Protein AF-A0A2N2NTF0-F1 (afdb_monomer)

Mean predicted aligned error: 6.82 Å

Solvent-accessible surface area (backbone atoms only — not comparable to full-atom values): 5894 Å² total; per-residue (Å²): 132,82,91,76,78,75,70,80,70,74,48,79,47,87,48,98,91,51,82,39,40,28,42,43,68,36,67,39,50,59,32,89,95,37,89,46,22,56,46,45,54,80,67,70,45,44,76,68,57,76,49,63,53,65,57,33,29,38,80,44,72,49,93,85,76,41,56,47,54,41,81,30,85,85,78,27,34,65,44,71,28,39,35,32,44,35,53,58,81,47,52,62,61,40,74,73,58,133

Foldseek 3Di:
DPPDDFDWDWDWDDDVPDQIKIKGWAQWQCDPPHDLVVLCVVQVKDWDAKDWDPQQKDWDQDVVHIITIDGHNPNGGIGIITIIMDGPVSPVSSVPDD

Sequence (98 aa):
MKNQKIAVRIHLKKSGGKLDEITLAVNGTLMRGLSLNKNLLDQNEEFVPESKTSSEYRMWSIQDEYPAMLRDEKEGKKIDVELWKLSSDSLLPILLSD

Structure (mmCIF, N/CA/C/O backbone):
data_AF-A0A2N2NTF0-F1
#
_entry.id   AF-A0A2N2NTF0-F1
#
loop_
_atom_site.group_PDB
_atom_site.id
_atom_site.type_symbol
_atom_site.label_atom_id
_atom_site.label_alt_id
_atom_site.label_comp_id
_atom_site.label_asym_id
_atom_site.label_entity_id
_atom_site.label_seq_id
_atom_site.pdbx_PDB_ins_code
_atom_site.Cartn_x
_atom_site.Cartn_y
_atom_site.Cartn_z
_atom_site.occupancy
_atom_site.B_iso_or_equiv
_atom_site.auth_seq_id
_atom_site.auth_comp_id
_atom_site.auth_asym_id
_atom_site.auth_atom_id
_atom_site.pdbx_PDB_model_num
ATOM 1 N N . MET A 1 1 ? 22.532 -12.870 0.040 1.00 39.34 1 MET A N 1
ATOM 2 C CA . MET A 1 1 ? 21.520 -11.944 -0.518 1.00 39.34 1 MET A CA 1
ATOM 3 C C . MET A 1 1 ? 21.681 -10.607 0.187 1.00 39.34 1 MET A C 1
ATOM 5 O O . MET A 1 1 ? 21.718 -10.598 1.407 1.00 39.34 1 MET A O 1
ATOM 9 N N . LYS A 1 2 ? 21.908 -9.505 -0.540 1.00 33.88 2 LYS A N 1
ATOM 10 C CA . LYS A 1 2 ? 22.024 -8.173 0.080 1.00 33.88 2 LYS A CA 1
ATOM 11 C C . LYS A 1 2 ? 20.655 -7.779 0.640 1.00 33.88 2 LYS A C 1
ATOM 13 O O . LYS A 1 2 ? 19.681 -7.874 -0.100 1.00 33.88 2 LYS A O 1
ATOM 18 N N . ASN A 1 3 ? 20.605 -7.341 1.899 1.00 34.25 3 ASN A N 1
ATOM 19 C CA . ASN A 1 3 ? 19.410 -6.773 2.527 1.00 34.25 3 ASN A CA 1
ATOM 20 C C . ASN A 1 3 ? 18.865 -5.641 1.645 1.00 34.25 3 ASN A C 1
ATOM 22 O O . ASN A 1 3 ? 19.460 -4.565 1.575 1.00 34.25 3 ASN A O 1
ATOM 26 N N . GLN A 1 4 ? 17.771 -5.901 0.932 1.00 38.53 4 GLN A N 1
ATOM 27 C CA . GLN A 1 4 ? 17.099 -4.918 0.089 1.00 38.53 4 GLN A CA 1
ATOM 28 C C . GLN A 1 4 ? 15.923 -4.346 0.878 1.00 38.53 4 GLN A C 1
ATOM 30 O O . GLN A 1 4 ? 15.047 -5.078 1.326 1.00 38.53 4 GLN A O 1
ATOM 35 N N . LYS A 1 5 ? 15.965 -3.033 1.119 1.00 29.59 5 LYS A N 1
ATOM 36 C CA . LYS A 1 5 ? 14.964 -2.303 1.903 1.00 29.59 5 LYS A CA 1
ATOM 37 C C . LYS A 1 5 ? 13.704 -2.104 1.062 1.00 29.59 5 LYS A C 1
ATOM 39 O O . LYS A 1 5 ? 13.785 -1.473 0.013 1.00 29.59 5 LYS A O 1
ATOM 44 N N . ILE A 1 6 ? 12.559 -2.586 1.541 1.00 42.06 6 ILE A N 1
ATOM 45 C CA . ILE A 1 6 ? 11.241 -2.226 1.002 1.00 42.06 6 ILE A CA 1
ATOM 46 C C . ILE A 1 6 ? 11.000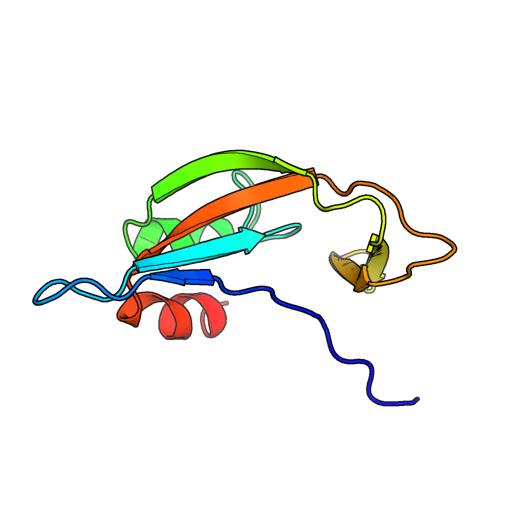 -0.744 1.323 1.00 42.06 6 ILE A C 1
ATOM 48 O O . ILE A 1 6 ? 11.139 -0.325 2.473 1.00 42.06 6 ILE A O 1
ATOM 52 N N . ALA A 1 7 ? 10.693 0.069 0.313 1.00 38.03 7 ALA A N 1
ATOM 53 C CA . ALA A 1 7 ? 10.451 1.496 0.497 1.00 38.03 7 ALA A CA 1
ATOM 54 C C . ALA A 1 7 ? 8.962 1.751 0.773 1.00 38.03 7 ALA A C 1
ATOM 56 O O . ALA A 1 7 ? 8.179 1.939 -0.154 1.00 38.03 7 ALA A O 1
ATOM 57 N N . VAL A 1 8 ? 8.575 1.788 2.050 1.00 51.66 8 VAL A N 1
ATOM 58 C CA . VAL A 1 8 ? 7.277 2.336 2.473 1.00 51.66 8 VAL A CA 1
ATOM 59 C C . VAL A 1 8 ? 7.427 3.854 2.573 1.00 51.66 8 VAL A C 1
ATOM 61 O O . VAL A 1 8 ? 8.259 4.346 3.337 1.00 51.66 8 VAL A O 1
ATOM 64 N N . ARG A 1 9 ? 6.666 4.621 1.782 1.00 57.47 9 ARG A N 1
ATOM 65 C CA . ARG A 1 9 ? 6.688 6.091 1.851 1.00 57.47 9 ARG A CA 1
ATOM 66 C C . ARG A 1 9 ? 5.529 6.577 2.715 1.00 57.47 9 ARG A C 1
ATOM 68 O O . ARG A 1 9 ? 4.388 6.596 2.271 1.00 57.47 9 ARG A O 1
ATOM 75 N N . ILE A 1 10 ? 5.856 6.984 3.935 1.00 62.09 10 ILE A N 1
ATOM 76 C CA . ILE A 1 10 ? 4.930 7.547 4.919 1.00 62.09 10 ILE A CA 1
ATOM 77 C C . ILE A 1 10 ? 5.006 9.072 4.812 1.00 62.09 10 ILE A C 1
ATOM 79 O O . ILE A 1 10 ? 6.089 9.643 4.951 1.00 62.09 10 ILE A O 1
ATOM 83 N N . HIS A 1 11 ? 3.881 9.740 4.553 1.00 63.75 11 HIS A N 1
ATOM 84 C CA . HIS A 1 11 ? 3.801 11.199 4.669 1.00 63.75 11 HIS A CA 1
ATOM 85 C C . HIS A 1 11 ? 3.112 11.551 5.984 1.00 63.75 11 HIS A C 1
ATOM 87 O O . HIS A 1 11 ? 1.939 11.234 6.165 1.00 63.75 11 HIS A O 1
ATOM 93 N N . LEU A 1 12 ? 3.852 12.204 6.883 1.00 60.38 12 LEU A N 1
ATOM 94 C CA . LEU A 1 12 ? 3.344 12.701 8.160 1.00 60.38 12 LEU A CA 1
ATOM 95 C C . LEU A 1 12 ? 2.927 14.164 8.003 1.00 60.38 12 LEU A C 1
ATOM 97 O O . LEU A 1 12 ? 3.726 14.988 7.544 1.00 60.38 12 LEU A O 1
ATOM 101 N N . LYS A 1 13 ? 1.706 14.506 8.412 1.00 60.00 13 LYS A N 1
ATOM 102 C CA . LYS A 1 13 ? 1.280 15.899 8.582 1.00 60.00 13 LYS A CA 1
ATOM 103 C C . LYS A 1 13 ? 1.038 16.169 10.061 1.00 60.00 13 LYS A C 1
ATOM 105 O O . LYS A 1 13 ? 0.101 15.640 10.645 1.00 60.00 13 LYS A O 1
ATOM 110 N N . LYS A 1 14 ? 1.864 17.038 10.646 1.00 53.81 14 LYS A N 1
ATOM 111 C CA . LYS A 1 14 ? 1.673 17.503 12.021 1.00 53.81 14 LYS A CA 1
ATOM 112 C C . LYS A 1 14 ? 0.539 18.522 12.067 1.00 53.81 14 LYS A C 1
ATOM 114 O O . LYS A 1 14 ? 0.579 19.501 11.318 1.00 53.81 14 LYS A O 1
ATOM 119 N N . SER A 1 15 ? -0.430 18.340 12.960 1.00 52.19 15 SER A N 1
ATOM 120 C CA . SER A 1 15 ? -1.457 19.354 13.224 1.00 52.19 15 SER A CA 1
ATOM 121 C C . SER A 1 15 ? -1.441 19.751 14.700 1.00 52.19 15 SER A C 1
ATOM 123 O O . SER A 1 15 ? -1.350 18.907 15.587 1.00 52.19 15 SER A O 1
ATOM 125 N N . GLY A 1 16 ? -1.451 21.055 14.982 1.00 46.44 16 GLY A N 1
ATOM 126 C CA . GLY A 1 16 ? -1.378 21.572 16.348 1.00 46.44 16 GLY A CA 1
ATOM 127 C C . GLY A 1 16 ? -2.602 21.160 17.168 1.00 46.44 16 GLY A C 1
ATOM 128 O O . GLY A 1 16 ? -3.647 21.789 17.051 1.00 46.44 16 GLY A O 1
ATOM 129 N N . GLY A 1 17 ? -2.460 20.116 17.990 1.00 50.75 17 GLY A N 1
ATOM 130 C CA . GLY A 1 17 ? -3.460 19.675 18.972 1.00 50.75 17 GLY A CA 1
ATOM 131 C C . GLY A 1 17 ? -4.385 18.525 18.547 1.00 50.75 17 GLY A C 1
ATOM 132 O O . GLY A 1 17 ? -5.240 18.144 19.341 1.00 50.75 17 GLY A O 1
ATOM 133 N N . LYS A 1 18 ? -4.229 17.952 17.346 1.00 54.06 18 LYS A N 1
ATOM 134 C CA . LYS A 1 18 ? -4.969 16.760 16.879 1.00 54.06 18 LYS A CA 1
ATOM 135 C C . LYS A 1 18 ? -3.978 15.617 16.635 1.00 54.06 18 LYS A C 1
ATOM 137 O O . LYS A 1 18 ? -2.832 15.903 16.297 1.00 54.06 18 LYS A O 1
ATOM 142 N N . LEU A 1 19 ? -4.428 14.366 16.795 1.00 61.28 1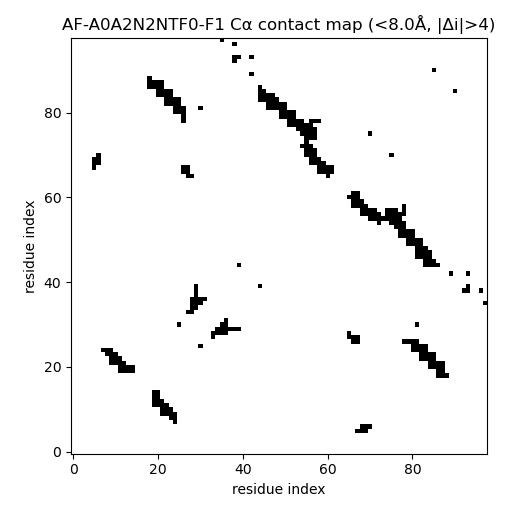9 LEU A N 1
ATOM 143 C CA . LEU A 1 19 ? -3.661 13.159 16.443 1.00 61.28 19 LEU A CA 1
ATOM 144 C C . LEU A 1 19 ? -2.983 13.349 15.079 1.00 61.28 19 LEU A C 1
ATOM 146 O O . LEU A 1 19 ? -3.625 13.833 14.142 1.00 61.28 19 LEU A O 1
ATOM 150 N N . ASP A 1 20 ? -1.692 13.027 14.996 1.00 80.06 20 ASP A N 1
ATOM 151 C CA . ASP A 1 20 ? -0.928 13.191 13.763 1.00 80.06 20 ASP A CA 1
ATOM 152 C C . ASP A 1 20 ? -1.534 12.282 12.681 1.00 80.06 20 ASP A C 1
ATOM 154 O O . ASP A 1 20 ? -1.813 11.109 12.922 1.00 80.06 20 ASP A O 1
ATOM 158 N N . GLU A 1 21 ? -1.782 12.836 11.493 1.00 85.25 21 GLU A N 1
ATOM 159 C CA . GLU A 1 21 ? -2.374 12.093 10.377 1.00 85.25 21 GLU A CA 1
ATOM 160 C C . GLU A 1 21 ? -1.262 11.569 9.463 1.00 85.25 21 GLU A C 1
ATOM 162 O O . GLU A 1 21 ? -0.321 12.292 9.096 1.00 85.25 21 GLU A O 1
ATOM 167 N N . ILE A 1 22 ? -1.390 10.304 9.074 1.00 90.88 22 ILE A N 1
ATOM 168 C CA . ILE A 1 22 ? -0.483 9.605 8.175 1.00 90.88 22 ILE A CA 1
ATOM 169 C C . ILE A 1 22 ? -1.210 9.298 6.872 1.00 90.88 22 ILE A C 1
ATOM 171 O O . ILE A 1 22 ? -2.284 8.714 6.883 1.00 90.88 22 ILE A O 1
ATOM 175 N N . THR A 1 23 ? -0.605 9.612 5.726 1.00 91.25 23 THR A N 1
ATOM 176 C CA . THR A 1 23 ? -1.042 9.021 4.450 1.00 91.25 23 THR A CA 1
ATOM 177 C C . THR A 1 23 ? -0.160 7.826 4.107 1.00 91.25 23 THR A C 1
ATOM 179 O O . THR A 1 23 ? 1.043 7.991 3.867 1.00 91.25 23 THR A O 1
ATOM 182 N N . LEU A 1 24 ? -0.766 6.640 4.061 1.00 92.38 24 LEU A N 1
ATOM 183 C CA . LEU A 1 24 ? -0.137 5.382 3.672 1.00 92.38 24 LEU A CA 1
ATOM 184 C C . LEU A 1 24 ? -0.580 4.989 2.257 1.00 92.38 24 LEU A C 1
ATOM 186 O O . LEU A 1 24 ? -1.771 4.919 1.970 1.00 92.38 24 LEU A O 1
ATOM 190 N N . ALA A 1 25 ? 0.383 4.719 1.377 1.00 93.75 25 ALA A N 1
ATOM 191 C CA . ALA A 1 25 ? 0.125 4.125 0.068 1.00 93.75 25 ALA A CA 1
ATOM 192 C C . ALA A 1 25 ? 0.368 2.613 0.133 1.00 93.75 25 ALA A C 1
ATOM 194 O O . ALA A 1 25 ? 1.460 2.193 0.525 1.00 93.75 25 ALA A O 1
ATOM 195 N N . VAL A 1 26 ? -0.616 1.810 -0.273 1.00 93.06 26 VAL A N 1
ATOM 196 C CA . VAL A 1 26 ? -0.539 0.341 -0.276 1.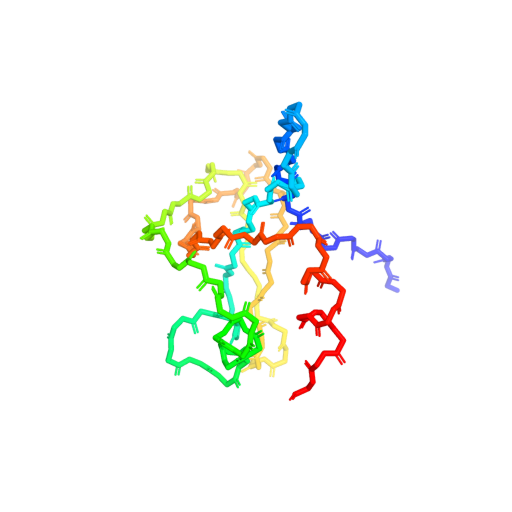00 93.06 26 VAL A CA 1
ATOM 197 C C . VAL A 1 26 ? -0.703 -0.209 -1.692 1.00 93.06 26 VAL A C 1
ATOM 199 O O . VAL A 1 26 ? -1.480 0.314 -2.485 1.00 93.06 26 VAL A O 1
ATOM 202 N N . ASN A 1 27 ? 0.055 -1.253 -2.019 1.00 91.44 27 ASN A N 1
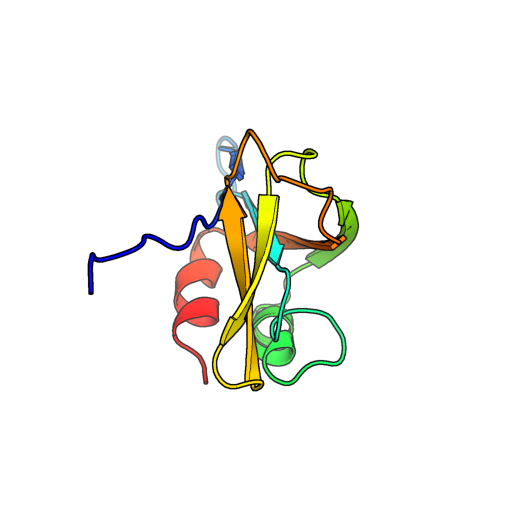ATOM 203 C CA . ASN A 1 27 ? 0.139 -1.854 -3.356 1.00 91.44 27 ASN A CA 1
ATOM 204 C C . ASN A 1 27 ? -0.129 -3.372 -3.348 1.00 91.44 27 ASN A C 1
ATOM 206 O O . ASN A 1 27 ? 0.245 -4.050 -4.302 1.00 91.44 27 ASN A O 1
ATOM 210 N N . GLY A 1 28 ? -0.688 -3.908 -2.258 1.00 89.12 28 GLY A N 1
ATOM 211 C CA . GLY A 1 28 ? -0.820 -5.344 -2.005 1.00 89.12 28 GLY A CA 1
ATOM 212 C C . GLY A 1 28 ? -1.962 -5.672 -1.056 1.00 89.12 28 GLY A C 1
ATOM 213 O O . GLY A 1 28 ? -2.967 -4.981 -1.063 1.00 89.12 28 GLY A O 1
ATOM 214 N N . THR A 1 29 ? -1.811 -6.699 -0.221 1.00 89.69 29 THR A N 1
ATOM 215 C CA . THR A 1 29 ? -2.885 -7.323 0.585 1.00 89.69 29 THR A CA 1
ATOM 216 C C . THR A 1 29 ? -3.683 -6.402 1.516 1.00 89.69 29 THR A C 1
ATOM 218 O O . THR A 1 29 ? -4.755 -6.794 1.968 1.00 89.69 29 THR A O 1
ATOM 221 N N . LEU A 1 30 ? -3.205 -5.183 1.775 1.00 92.50 30 LEU A N 1
ATOM 222 C CA . LEU A 1 30 ? -3.945 -4.128 2.474 1.00 92.50 30 LEU A CA 1
ATOM 223 C C . LEU A 1 30 ? -4.982 -3.399 1.589 1.00 92.50 30 LEU A C 1
ATOM 225 O O . LEU A 1 30 ? -5.812 -2.667 2.122 1.00 92.50 30 LEU A O 1
ATOM 229 N N . MET A 1 31 ? -4.957 -3.569 0.264 1.00 92.69 31 MET A N 1
ATOM 230 C CA . MET A 1 31 ? -5.926 -2.965 -0.661 1.00 92.69 31 MET A CA 1
ATOM 231 C C . MET A 1 31 ? -7.327 -3.561 -0.484 1.00 92.69 31 MET A C 1
ATOM 233 O O . MET A 1 31 ? -7.471 -4.731 -0.119 1.00 92.69 31 MET A O 1
ATOM 237 N N . ARG A 1 32 ? -8.365 -2.772 -0.781 1.00 94.50 32 ARG A N 1
ATOM 238 C CA . ARG A 1 32 ? -9.774 -3.189 -0.668 1.00 94.50 32 ARG A CA 1
ATOM 239 C C . ARG A 1 32 ? -10.025 -4.535 -1.354 1.00 94.50 32 ARG A C 1
ATOM 241 O O . ARG A 1 32 ? -9.602 -4.768 -2.483 1.00 94.50 32 ARG A O 1
ATOM 248 N N . GLY A 1 33 ? -10.757 -5.410 -0.666 1.00 91.81 33 GLY A N 1
ATOM 249 C CA . GLY A 1 33 ? -11.117 -6.742 -1.166 1.00 91.81 33 GLY A CA 1
ATOM 250 C C . GLY A 1 33 ? -10.038 -7.820 -0.999 1.00 91.81 33 GLY A C 1
ATOM 251 O O . GLY A 1 33 ? -10.295 -8.967 -1.357 1.00 91.81 33 GLY A O 1
ATOM 252 N N . LEU A 1 34 ? -8.866 -7.489 -0.443 1.00 89.56 34 LEU A N 1
ATOM 253 C CA . LEU A 1 34 ? -7.802 -8.450 -0.133 1.00 89.56 34 LEU A CA 1
ATOM 254 C C . LEU A 1 34 ? -7.744 -8.793 1.366 1.00 89.56 34 LEU A C 1
ATOM 256 O O . LEU A 1 34 ? -8.367 -8.145 2.207 1.00 89.56 34 LEU A O 1
ATOM 260 N N . SER A 1 35 ? -6.992 -9.845 1.695 1.00 89.50 35 SER A N 1
ATOM 261 C CA . SER A 1 35 ? -7.029 -10.533 2.994 1.00 89.50 35 SER A CA 1
ATOM 262 C C . SER A 1 35 ? -6.651 -9.683 4.212 1.00 89.50 35 SER A C 1
ATOM 264 O O . SER A 1 35 ? -7.163 -9.946 5.302 1.00 89.50 35 SER A O 1
ATOM 266 N N . LEU A 1 36 ? -5.784 -8.676 4.054 1.00 91.25 36 LEU A N 1
ATOM 267 C CA . LEU A 1 36 ? -5.324 -7.824 5.159 1.00 91.25 36 LEU A CA 1
ATOM 268 C C . LEU A 1 36 ? -6.041 -6.473 5.218 1.00 91.25 36 LEU A C 1
ATOM 270 O O . LEU A 1 36 ? -5.806 -5.708 6.147 1.00 91.25 36 LEU A O 1
ATOM 274 N N . ASN A 1 37 ? -6.950 -6.166 4.286 1.00 94.25 37 ASN A N 1
ATOM 275 C CA . ASN A 1 37 ? -7.680 -4.894 4.311 1.00 94.25 37 ASN A CA 1
ATOM 276 C C . ASN A 1 37 ? -8.482 -4.695 5.607 1.00 94.25 37 ASN A C 1
ATOM 278 O O . ASN A 1 37 ? -8.612 -3.568 6.081 1.00 94.25 37 ASN A O 1
ATOM 282 N N . LYS A 1 38 ? -8.935 -5.795 6.224 1.00 94.69 38 LYS A N 1
ATOM 283 C CA . LYS A 1 38 ? -9.578 -5.807 7.544 1.00 94.69 38 LYS A CA 1
ATOM 284 C C . LYS A 1 38 ? -8.770 -5.043 8.604 1.00 94.69 38 LYS A C 1
ATOM 286 O O . LYS A 1 38 ? -9.357 -4.308 9.382 1.00 94.69 38 LYS A O 1
ATOM 291 N N . ASN A 1 39 ? -7.435 -5.096 8.548 1.00 94.75 39 ASN A N 1
ATOM 292 C CA . ASN A 1 39 ? -6.557 -4.440 9.519 1.00 94.75 39 ASN A CA 1
ATOM 293 C C . ASN A 1 39 ? -6.727 -2.910 9.506 1.00 94.75 39 ASN A C 1
ATOM 295 O O . ASN A 1 39 ? -6.584 -2.267 10.540 1.00 94.75 39 ASN A O 1
ATOM 299 N N . LEU A 1 40 ? -7.045 -2.325 8.344 1.00 94.75 40 LEU A N 1
ATOM 300 C CA . LEU A 1 40 ? -7.342 -0.895 8.198 1.00 94.75 40 LEU A CA 1
ATOM 301 C C . LEU A 1 40 ? -8.768 -0.573 8.657 1.00 94.75 40 LEU A C 1
ATOM 303 O O . LEU A 1 40 ? -8.998 0.428 9.334 1.00 94.75 40 LEU A O 1
ATOM 307 N N . LEU A 1 41 ? -9.721 -1.440 8.311 1.00 95.25 41 LEU A N 1
ATOM 308 C CA . LEU A 1 41 ? -11.132 -1.269 8.659 1.00 95.25 41 LEU A CA 1
ATOM 309 C C . LEU A 1 41 ? -11.370 -1.376 10.170 1.00 95.25 41 LEU A C 1
ATOM 311 O O . LEU A 1 41 ? -12.115 -0.570 10.722 1.00 95.25 41 LEU A O 1
ATOM 315 N N . ASP A 1 42 ? -10.695 -2.302 10.849 1.00 95.69 42 ASP A N 1
ATOM 316 C CA . ASP A 1 42 ? -10.801 -2.511 12.299 1.00 95.69 42 ASP A CA 1
ATOM 317 C C . ASP A 1 42 ? -10.293 -1.299 13.100 1.00 95.69 42 ASP A C 1
ATOM 319 O O . ASP A 1 42 ? -10.728 -1.062 14.227 1.00 95.69 42 ASP A O 1
ATOM 323 N N . GLN A 1 43 ? -9.405 -0.496 12.506 1.00 94.44 43 GLN A N 1
ATOM 324 C CA . GLN A 1 43 ? -8.930 0.774 13.065 1.00 94.44 43 GLN A CA 1
ATOM 325 C C . GLN A 1 43 ? -9.785 1.983 12.637 1.00 94.44 43 GLN A C 1
ATOM 327 O O . GLN A 1 43 ? -9.490 3.107 13.031 1.00 94.44 43 GLN A O 1
ATOM 332 N N . ASN A 1 44 ? -10.880 1.763 11.898 1.00 93.31 44 ASN A N 1
ATOM 333 C CA . ASN A 1 44 ? -11.775 2.791 11.347 1.00 93.31 44 ASN A CA 1
ATOM 334 C C . ASN A 1 44 ? -11.075 3.794 10.417 1.00 93.31 44 ASN A C 1
ATOM 336 O O . ASN A 1 44 ? -11.428 4.975 10.394 1.00 93.31 44 ASN A O 1
ATOM 340 N N . GLU A 1 45 ? -10.090 3.328 9.651 1.00 93.38 45 GLU A N 1
ATOM 341 C CA . GL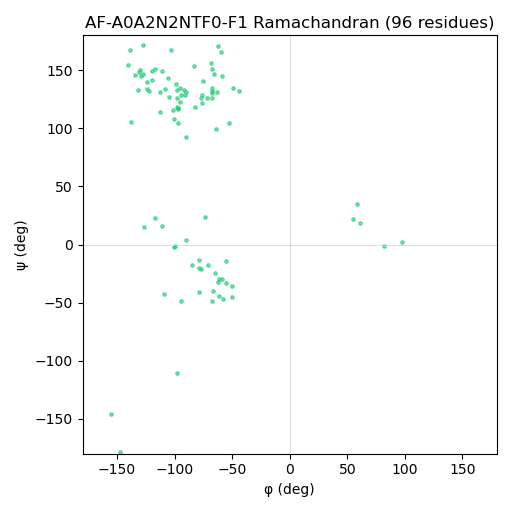U A 1 45 ? -9.293 4.205 8.798 1.00 93.38 45 GLU A CA 1
ATOM 342 C C . GLU A 1 45 ? -9.949 4.506 7.449 1.00 93.38 45 GLU A C 1
ATOM 344 O O . GLU A 1 45 ? -10.770 3.746 6.930 1.00 93.38 45 GLU A O 1
ATOM 349 N N . GLU A 1 46 ? -9.595 5.656 6.874 1.00 93.25 46 GLU A N 1
ATOM 350 C CA . GLU A 1 46 ? -10.291 6.228 5.720 1.00 93.25 46 GLU A CA 1
ATOM 351 C C . GLU A 1 46 ? -9.575 5.879 4.409 1.00 93.25 46 GLU A C 1
ATOM 353 O O . GLU A 1 46 ? -8.449 6.319 4.148 1.00 93.25 46 GLU A O 1
ATOM 358 N N . PHE A 1 47 ? -10.270 5.145 3.537 1.00 93.56 47 PHE A N 1
ATOM 359 C CA . PHE A 1 47 ? -9.893 5.038 2.130 1.00 93.56 47 PHE A CA 1
ATOM 360 C C . PHE A 1 47 ? -10.082 6.389 1.432 1.00 93.56 47 PHE A C 1
ATOM 362 O O . PHE A 1 47 ? -11.141 7.008 1.538 1.00 93.56 47 PHE A O 1
ATOM 369 N N . VAL A 1 48 ? -9.073 6.825 0.679 1.00 87.88 48 VAL A N 1
ATOM 370 C CA . VAL A 1 48 ? -9.093 8.109 -0.033 1.00 87.88 48 VAL A CA 1
ATOM 371 C C . VAL A 1 48 ? -9.492 7.838 -1.499 1.00 87.88 48 VAL A C 1
ATOM 373 O O . VAL A 1 48 ? -10.657 7.539 -1.757 1.00 87.88 48 VAL A O 1
ATOM 376 N N . PRO A 1 49 ? -8.601 7.976 -2.493 1.00 87.06 49 PRO A N 1
ATOM 377 C CA . PRO A 1 49 ? -8.788 7.271 -3.764 1.00 87.06 49 PRO A CA 1
ATOM 378 C C . PRO A 1 49 ? -7.564 6.455 -4.200 1.00 87.06 49 PRO A C 1
ATOM 380 O O . PRO A 1 49 ? -6.464 6.559 -3.650 1.00 87.06 49 PRO A O 1
ATOM 383 N N . GLU A 1 50 ? -7.769 5.670 -5.258 1.00 84.94 50 GLU A N 1
ATOM 384 C CA . GLU A 1 50 ? -6.695 5.061 -6.043 1.00 84.94 50 GLU A CA 1
ATOM 385 C C . GLU A 1 50 ? -5.772 6.139 -6.634 1.00 84.94 50 GLU A C 1
ATOM 387 O O . GLU A 1 50 ? -6.197 7.240 -6.999 1.00 84.94 50 GLU A O 1
ATOM 392 N N . SER A 1 51 ? -4.485 5.822 -6.722 1.00 92.56 51 SER A N 1
ATOM 393 C CA . SER A 1 51 ? -3.453 6.704 -7.260 1.00 92.56 51 SER A CA 1
ATOM 394 C C . SER A 1 51 ? -2.358 5.892 -7.953 1.00 92.56 51 SER A C 1
ATOM 396 O O . SER A 1 51 ? -2.414 4.666 -8.026 1.00 92.56 51 SER A O 1
ATOM 398 N N . LYS A 1 52 ? -1.338 6.580 -8.471 1.00 92.81 52 LYS A N 1
ATOM 399 C CA . LYS A 1 52 ? -0.146 5.957 -9.052 1.00 92.81 52 LYS A CA 1
ATOM 400 C C 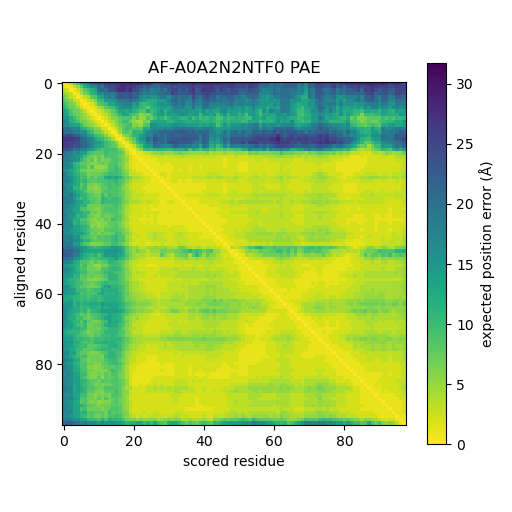. LYS A 1 52 ? 1.128 6.556 -8.464 1.00 92.81 52 LYS A C 1
ATOM 402 O O . LYS A 1 52 ? 1.199 7.761 -8.219 1.00 92.81 52 LYS A O 1
ATOM 407 N N . THR A 1 53 ? 2.164 5.737 -8.293 1.00 93.06 53 THR A N 1
ATOM 408 C CA . THR A 1 53 ? 3.519 6.217 -7.966 1.00 93.06 53 THR A CA 1
ATOM 409 C C . THR A 1 53 ? 4.092 7.109 -9.081 1.00 93.06 53 THR A C 1
ATOM 411 O O . THR A 1 53 ? 3.561 7.165 -10.197 1.00 93.06 53 THR A O 1
ATOM 414 N N . SER A 1 54 ? 5.236 7.763 -8.830 1.00 93.31 54 SER A N 1
ATOM 415 C CA . SER A 1 54 ? 6.068 8.281 -9.929 1.00 93.31 54 SER A CA 1
ATOM 416 C C . SER A 1 54 ? 6.519 7.134 -10.848 1.00 93.31 54 SER A C 1
ATOM 418 O O . SER A 1 54 ? 6.429 5.960 -10.481 1.00 93.31 54 SER A O 1
ATOM 420 N N . SER A 1 55 ? 7.019 7.454 -12.044 1.00 95.88 55 SER A N 1
ATOM 421 C CA . SER A 1 55 ? 7.493 6.473 -13.036 1.00 95.88 55 SER A CA 1
ATOM 422 C C . SER A 1 55 ? 8.837 5.825 -12.682 1.00 95.88 55 SER A C 1
ATOM 424 O O . SER A 1 55 ? 9.557 5.386 -13.564 1.00 95.88 55 SER A O 1
ATOM 426 N N . GLU A 1 56 ? 9.202 5.799 -11.407 1.00 96.44 56 GLU A N 1
ATOM 427 C CA . GLU A 1 56 ? 10.523 5.394 -10.925 1.00 96.44 56 GLU A CA 1
ATOM 428 C C . GLU A 1 56 ? 10.415 4.151 -10.043 1.00 96.44 56 GLU A C 1
ATOM 430 O O . GLU A 1 56 ? 11.254 3.948 -9.178 1.00 96.44 56 GLU A O 1
ATOM 435 N N . TYR A 1 57 ? 9.358 3.348 -10.178 1.00 94.69 57 TYR A N 1
ATOM 436 C CA . TYR A 1 57 ? 9.152 2.163 -9.347 1.00 94.69 57 TYR A CA 1
ATOM 437 C C . TYR A 1 57 ? 8.997 0.907 -10.194 1.00 94.69 57 TYR A C 1
ATOM 439 O O . TYR A 1 57 ? 8.330 0.904 -11.225 1.00 94.69 57 TYR A O 1
ATOM 447 N N . ARG A 1 58 ? 9.588 -0.193 -9.740 1.00 94.62 58 ARG A N 1
ATOM 448 C CA . ARG A 1 58 ? 9.387 -1.524 -10.317 1.00 94.62 58 ARG A CA 1
ATOM 449 C C . ARG A 1 58 ? 8.619 -2.404 -9.352 1.00 94.62 58 ARG A C 1
ATOM 451 O O . ARG A 1 58 ? 8.731 -2.228 -8.144 1.00 94.62 58 ARG A O 1
ATOM 458 N N . MET A 1 59 ? 7.849 -3.332 -9.911 1.00 92.50 59 MET A N 1
ATOM 459 C CA . MET A 1 59 ? 7.065 -4.308 -9.163 1.00 92.50 59 MET A CA 1
ATOM 460 C C . MET A 1 59 ? 7.718 -5.687 -9.248 1.00 92.50 59 MET A C 1
ATOM 462 O O . MET A 1 59 ? 8.235 -6.072 -10.299 1.00 92.50 59 MET A O 1
ATOM 466 N N . TRP A 1 60 ? 7.639 -6.428 -8.153 1.00 91.19 60 TRP A N 1
ATOM 467 C CA . TRP A 1 60 ? 8.022 -7.825 -8.025 1.00 91.19 60 TRP A CA 1
ATOM 468 C C . TRP A 1 60 ? 6.894 -8.613 -7.365 1.00 91.19 60 TRP A C 1
ATOM 470 O O . TRP A 1 60 ? 6.156 -8.080 -6.540 1.00 91.19 60 TRP A O 1
ATOM 480 N N . SER A 1 61 ? 6.812 -9.892 -7.715 1.00 88.31 61 SER A N 1
ATOM 481 C CA . SER A 1 61 ? 6.061 -10.899 -6.970 1.00 88.31 61 SER A CA 1
ATOM 482 C C . SER A 1 61 ? 6.984 -11.527 -5.920 1.00 88.31 61 SER A C 1
ATOM 484 O O . SER A 1 61 ? 8.114 -11.907 -6.243 1.00 88.31 61 SER A O 1
ATOM 486 N N . ILE A 1 62 ? 6.535 -11.618 -4.669 1.00 86.00 62 ILE A N 1
ATOM 487 C CA . ILE A 1 62 ? 7.184 -12.388 -3.605 1.00 86.00 62 ILE A CA 1
ATOM 488 C C . ILE A 1 62 ? 6.422 -13.700 -3.471 1.00 86.00 62 ILE A C 1
ATOM 490 O O . ILE A 1 62 ? 5.300 -13.707 -2.971 1.00 86.00 62 ILE A O 1
ATOM 494 N N . GLN A 1 63 ? 7.051 -14.790 -3.918 1.00 89.25 63 GLN A N 1
ATOM 495 C CA . GLN A 1 63 ? 6.507 -16.155 -3.843 1.00 89.25 63 GLN A CA 1
ATOM 496 C C . GLN A 1 63 ? 5.112 -16.319 -4.477 1.00 89.25 63 GLN A C 1
ATOM 498 O O . GLN A 1 63 ? 4.403 -17.254 -4.139 1.00 89.25 63 GLN A O 1
ATOM 503 N N . ASP A 1 64 ? 4.715 -15.426 -5.389 1.00 84.31 64 ASP A N 1
ATOM 504 C CA . ASP A 1 64 ? 3.363 -15.380 -5.972 1.00 84.31 64 ASP A CA 1
ATOM 505 C C . ASP A 1 64 ? 2.238 -15.134 -4.956 1.00 84.31 64 ASP A C 1
ATOM 507 O O . ASP A 1 64 ? 1.061 -15.307 -5.265 1.00 84.31 64 ASP A O 1
ATOM 511 N N . GLU A 1 65 ? 2.601 -14.625 -3.77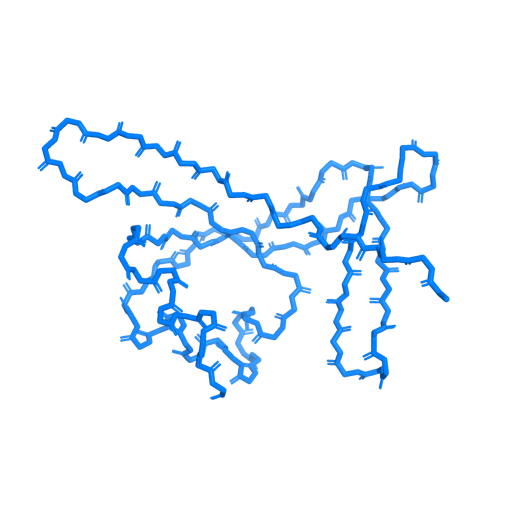6 1.00 79.56 65 GLU A N 1
ATOM 512 C CA . GLU A 1 65 ? 1.683 -14.301 -2.683 1.00 79.56 65 GLU A CA 1
ATOM 513 C C . GLU A 1 65 ? 1.531 -12.789 -2.474 1.00 79.56 65 GLU A C 1
ATOM 515 O O . GLU A 1 65 ? 0.416 -12.297 -2.296 1.00 79.56 65 GLU A O 1
ATOM 520 N N . TYR A 1 66 ? 2.634 -12.027 -2.524 1.00 82.25 66 TYR A N 1
ATOM 521 C CA . TYR A 1 66 ? 2.616 -10.594 -2.202 1.00 82.25 66 TYR A CA 1
ATOM 522 C C . TYR A 1 66 ? 3.329 -9.745 -3.258 1.00 82.25 66 TYR A C 1
ATOM 524 O O . TYR A 1 66 ? 4.465 -10.048 -3.632 1.00 82.25 66 TYR A O 1
ATOM 532 N N . PRO A 1 67 ? 2.729 -8.632 -3.709 1.00 88.31 67 PRO A N 1
ATOM 533 C CA . PRO A 1 67 ? 3.436 -7.656 -4.521 1.00 88.31 67 PRO A CA 1
ATOM 534 C C . PRO A 1 67 ? 4.384 -6.816 -3.657 1.00 88.31 67 PRO A C 1
ATOM 536 O O . PRO A 1 67 ? 4.047 -6.378 -2.558 1.00 88.31 67 PRO A O 1
ATOM 539 N N . ALA A 1 68 ? 5.565 -6.525 -4.187 1.00 89.19 68 ALA A N 1
ATOM 540 C CA . ALA A 1 68 ? 6.521 -5.606 -3.585 1.00 89.19 68 ALA A CA 1
ATOM 541 C C . ALA A 1 68 ? 7.074 -4.651 -4.634 1.00 89.19 68 ALA A C 1
ATOM 543 O O . ALA A 1 68 ? 7.279 -5.030 -5.786 1.00 89.19 68 ALA A O 1
ATOM 544 N N . MET A 1 69 ? 7.358 -3.413 -4.233 1.00 92.25 69 MET A N 1
ATOM 545 C CA . MET A 1 69 ? 7.950 -2.429 -5.130 1.00 92.25 69 MET A CA 1
ATOM 546 C C . MET A 1 69 ? 9.210 -1.793 -4.561 1.00 92.25 69 MET A C 1
ATOM 548 O O . MET A 1 69 ? 9.333 -1.563 -3.357 1.00 92.25 69 MET A O 1
ATOM 552 N N . LEU A 1 70 ? 10.139 -1.478 -5.460 1.00 92.75 70 LEU A N 1
ATOM 553 C CA . LEU A 1 70 ? 11.375 -0.754 -5.172 1.00 92.75 70 LEU A CA 1
ATOM 554 C C . LEU A 1 70 ? 11.545 0.376 -6.179 1.00 92.75 70 LEU A C 1
ATOM 556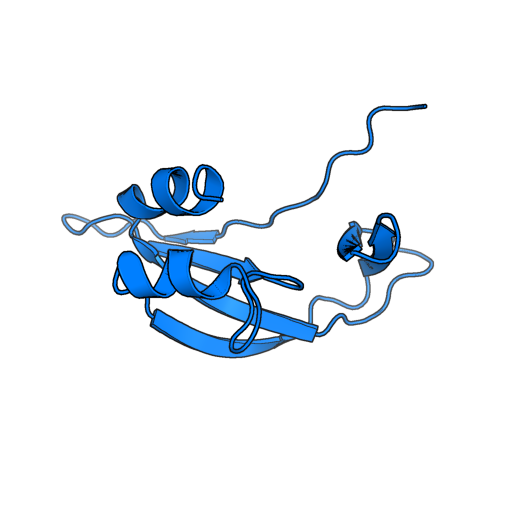 O O . LEU A 1 70 ? 11.132 0.259 -7.335 1.00 92.75 70 LEU A O 1
ATOM 560 N N . ARG A 1 71 ? 12.178 1.463 -5.734 1.00 93.12 71 ARG A N 1
ATOM 561 C CA . ARG A 1 71 ? 12.508 2.586 -6.608 1.00 93.12 71 ARG A CA 1
ATOM 562 C C . ARG A 1 71 ? 13.651 2.189 -7.554 1.00 93.12 71 ARG A C 1
ATOM 564 O O . ARG A 1 71 ? 14.704 1.757 -7.092 1.00 93.12 71 ARG A O 1
ATOM 571 N N . ASP A 1 72 ? 13.437 2.349 -8.852 1.00 93.88 72 ASP A N 1
ATOM 572 C CA . ASP A 1 72 ? 14.382 2.147 -9.951 1.00 93.88 72 ASP A CA 1
ATOM 573 C C . ASP A 1 72 ? 14.192 3.303 -10.946 1.00 93.88 72 ASP A C 1
ATOM 575 O O . ASP A 1 72 ? 13.191 3.374 -11.654 1.00 93.88 72 ASP A O 1
ATOM 579 N N . GLU A 1 73 ? 15.133 4.250 -10.965 1.00 94.25 73 GLU A N 1
ATOM 580 C CA . GLU A 1 73 ? 15.052 5.443 -11.825 1.00 94.25 73 GLU A CA 1
ATOM 581 C C . GLU A 1 73 ? 15.247 5.129 -13.313 1.00 94.25 73 GLU A C 1
ATOM 583 O O . GLU A 1 73 ? 14.915 5.959 -14.156 1.00 94.25 73 GLU A O 1
ATOM 588 N N . LYS A 1 74 ? 15.803 3.958 -13.649 1.00 95.62 74 LYS A N 1
ATOM 589 C CA . LYS A 1 74 ? 16.118 3.587 -15.034 1.00 95.62 74 LYS A CA 1
ATOM 590 C C . LYS A 1 74 ? 14.994 2.782 -15.661 1.00 95.62 74 LYS A C 1
ATOM 592 O O . LYS A 1 74 ? 14.540 3.099 -16.752 1.00 95.62 74 LYS A O 1
ATOM 597 N N . GLU A 1 75 ? 14.537 1.762 -14.945 1.00 96.31 75 GLU A N 1
ATOM 598 C CA . GLU A 1 75 ? 13.572 0.775 -15.447 1.00 96.31 75 GLU A CA 1
ATOM 599 C C . GLU A 1 75 ? 12.199 0.901 -14.758 1.00 96.31 75 GLU A C 1
ATOM 601 O O . GLU A 1 75 ? 11.373 -0.018 -14.780 1.00 96.31 75 GLU A O 1
ATOM 606 N N . GLY A 1 76 ? 11.965 2.033 -14.092 1.00 95.50 76 GLY A N 1
ATOM 607 C CA . GLY A 1 76 ? 10.747 2.328 -13.355 1.00 95.50 76 GLY A CA 1
ATOM 608 C C . GLY A 1 76 ? 9.510 2.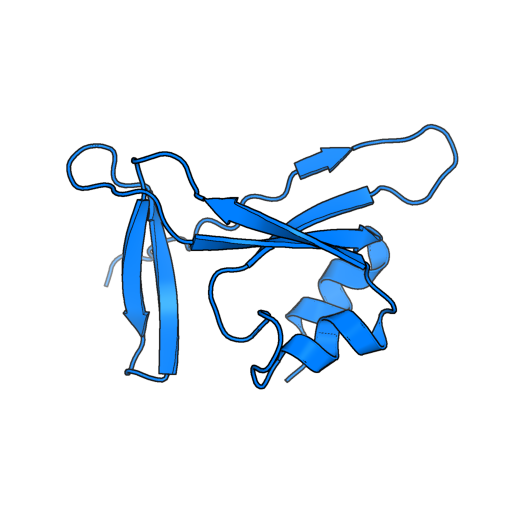514 -14.232 1.00 95.50 76 GLY A C 1
ATOM 609 O O . GLY A 1 76 ? 9.561 2.858 -15.413 1.00 95.50 76 GLY A O 1
ATOM 610 N N . LYS A 1 77 ? 8.353 2.291 -13.614 1.00 95.25 77 LYS A N 1
ATOM 611 C CA . LYS A 1 77 ? 7.016 2.505 -14.166 1.00 95.25 77 LYS A CA 1
ATOM 612 C C . LYS A 1 77 ? 6.121 3.128 -13.099 1.00 95.25 77 LYS A C 1
ATOM 614 O O . LYS A 1 77 ? 6.470 3.194 -11.922 1.00 95.25 77 LYS A O 1
ATOM 619 N N . LYS A 1 78 ? 4.956 3.616 -13.527 1.00 95.19 78 LYS A N 1
ATOM 620 C CA . LYS A 1 78 ? 3.890 4.022 -12.607 1.00 95.19 78 LYS A CA 1
ATOM 621 C C . LYS A 1 78 ? 3.191 2.769 -12.087 1.00 95.19 78 LYS A C 1
ATOM 623 O O . LYS A 1 78 ? 2.733 1.964 -12.895 1.00 95.19 78 LYS A O 1
ATOM 628 N N . ILE A 1 79 ? 3.107 2.630 -10.771 1.00 93.88 79 ILE A N 1
ATOM 629 C CA . ILE A 1 79 ? 2.466 1.506 -10.088 1.00 93.88 79 ILE A CA 1
ATOM 630 C C . ILE A 1 79 ? 1.165 1.986 -9.453 1.00 93.88 79 ILE A C 1
ATOM 632 O O . ILE A 1 79 ? 1.166 3.035 -8.811 1.00 93.88 79 ILE A O 1
ATOM 636 N N . ASP A 1 80 ? 0.085 1.227 -9.640 1.00 92.75 80 ASP A N 1
ATOM 637 C CA . ASP A 1 80 ? -1.198 1.470 -8.977 1.00 92.75 80 ASP A CA 1
ATOM 638 C C . ASP A 1 80 ? -1.095 1.226 -7.471 1.00 92.75 80 ASP A C 1
ATOM 640 O O . ASP A 1 80 ? -0.500 0.244 -7.023 1.00 92.75 80 ASP A O 1
ATOM 644 N N . VAL A 1 81 ? -1.657 2.151 -6.697 1.00 94.00 81 VAL A N 1
ATOM 645 C CA . VAL A 1 81 ? -1.699 2.102 -5.234 1.00 94.00 81 VAL A CA 1
ATOM 646 C C . VAL A 1 81 ? -3.053 2.588 -4.733 1.00 94.00 81 VAL A C 1
ATOM 648 O O . VAL A 1 81 ? -3.696 3.426 -5.366 1.00 94.00 81 VAL A O 1
ATOM 651 N N . GLU A 1 82 ? -3.453 2.133 -3.553 1.00 93.75 82 GLU A N 1
ATOM 652 C CA . GLU A 1 82 ? -4.531 2.755 -2.786 1.00 93.75 82 GLU A CA 1
ATOM 653 C C . GLU A 1 82 ? -3.949 3.663 -1.707 1.00 93.75 82 GLU A C 1
ATOM 655 O O . GLU A 1 82 ? -2.969 3.309 -1.046 1.00 93.75 82 GLU A O 1
ATOM 660 N N . LEU A 1 83 ? -4.550 4.838 -1.527 1.00 93.75 83 LEU A N 1
ATOM 661 C CA . LEU A 1 83 ? -4.189 5.754 -0.453 1.00 93.75 83 LEU A CA 1
ATOM 662 C C . LEU A 1 83 ? -5.152 5.594 0.721 1.00 93.75 83 LEU A C 1
ATOM 664 O O . LEU A 1 83 ? -6.370 5.614 0.542 1.00 93.75 83 LEU A O 1
ATOM 668 N N . TRP A 1 84 ? -4.580 5.505 1.916 1.00 94.38 84 TRP A N 1
ATOM 669 C CA . TRP A 1 84 ? -5.294 5.436 3.184 1.00 94.38 84 TRP A CA 1
ATOM 670 C C . TRP A 1 84 ? -4.818 6.553 4.105 1.00 94.38 84 TRP A C 1
ATOM 672 O O . TRP A 1 84 ? -3.609 6.789 4.225 1.00 94.38 84 TRP A O 1
ATOM 682 N N . LYS A 1 85 ? -5.757 7.256 4.739 1.00 93.50 85 LYS A N 1
ATOM 683 C CA . LYS A 1 85 ? -5.453 8.152 5.859 1.00 93.50 85 LYS A CA 1
ATOM 684 C C . LYS A 1 85 ? -5.565 7.357 7.141 1.00 93.50 85 LYS A C 1
ATOM 686 O O . LYS A 1 85 ? -6.580 6.703 7.349 1.00 93.50 85 LYS A O 1
ATOM 691 N N . LEU A 1 86 ? -4.518 7.444 7.948 1.00 92.25 86 LEU A N 1
ATOM 692 C CA . LEU A 1 86 ? -4.405 6.776 9.227 1.00 92.25 86 LEU A CA 1
ATOM 693 C C . LEU A 1 86 ? -4.226 7.798 10.344 1.00 92.25 86 LEU A C 1
ATOM 695 O O . LEU A 1 86 ? -3.553 8.819 10.152 1.00 92.25 86 LEU A O 1
ATOM 699 N N . SER A 1 87 ? -4.717 7.480 11.533 1.00 91.56 87 SER A N 1
ATOM 700 C CA . SER A 1 87 ? -4.145 8.045 12.752 1.00 91.56 87 SER A CA 1
ATOM 701 C C . SER A 1 87 ? -2.708 7.543 12.942 1.00 91.56 87 SER A C 1
ATOM 703 O O . SER A 1 87 ? -2.383 6.403 12.617 1.00 91.56 87 SER A O 1
ATOM 705 N N . SER A 1 88 ? -1.820 8.359 13.508 1.00 87.94 88 SER A N 1
ATOM 706 C CA . SER A 1 88 ? -0.466 7.916 13.862 1.00 87.94 88 SER A CA 1
ATOM 707 C C . SER A 1 88 ? -0.451 6.687 14.766 1.00 87.94 88 SER A C 1
ATOM 709 O O . SER A 1 88 ? 0.443 5.848 14.649 1.00 87.94 88 SER A O 1
ATOM 711 N N . ASP A 1 89 ? -1.450 6.570 15.638 1.00 91.19 89 ASP A N 1
ATOM 712 C CA . ASP A 1 89 ? -1.504 5.547 16.680 1.00 91.19 89 ASP A CA 1
ATOM 713 C C . ASP A 1 89 ? -1.955 4.184 16.134 1.00 91.19 89 ASP A C 1
ATOM 715 O O . ASP A 1 89 ? -1.653 3.151 16.733 1.00 91.19 89 ASP A O 1
ATOM 719 N N . SER A 1 90 ? -2.614 4.153 14.972 1.00 92.00 90 SER A N 1
ATOM 720 C CA . SER A 1 90 ? -3.094 2.913 14.352 1.00 92.00 90 SER A CA 1
ATOM 721 C C . SER A 1 90 ? -2.035 2.204 13.509 1.00 92.00 90 SER A C 1
ATOM 723 O O . SER A 1 90 ? -2.162 1.007 13.245 1.00 92.00 90 SER A O 1
ATOM 725 N N . LEU A 1 91 ? -0.957 2.898 13.119 1.00 90.88 91 LEU A N 1
ATOM 726 C CA . LEU A 1 91 ? 0.044 2.356 12.198 1.00 90.88 91 LEU A CA 1
ATOM 727 C C . LEU A 1 91 ? 0.676 1.057 12.718 1.00 90.88 91 LEU A C 1
ATOM 729 O O . LEU A 1 91 ? 0.802 0.092 11.968 1.00 90.88 91 LEU A O 1
ATOM 733 N N . LEU A 1 92 ? 1.084 1.019 13.989 1.00 91.75 92 LEU A N 1
ATOM 734 C CA . LEU A 1 92 ? 1.691 -0.183 14.568 1.00 91.75 92 LEU A CA 1
ATOM 735 C C . LEU A 1 92 ? 0.690 -1.346 14.684 1.00 91.75 92 LEU A C 1
ATOM 737 O O . LEU A 1 92 ? 1.032 -2.430 14.211 1.00 91.75 92 LEU A O 1
ATOM 741 N N . PRO A 1 93 ? -0.531 -1.159 15.230 1.00 92.56 93 PRO A N 1
ATOM 742 C CA . PRO A 1 93 ? -1.576 -2.182 15.189 1.00 92.56 93 PRO A CA 1
ATOM 743 C C . PRO A 1 93 ? -1.816 -2.768 13.793 1.00 92.56 93 PRO A C 1
ATOM 745 O O . PRO A 1 93 ? -1.863 -3.987 13.649 1.00 92.56 93 PRO A O 1
ATOM 748 N N . ILE A 1 94 ? -1.896 -1.925 12.756 1.00 92.81 94 ILE A N 1
ATOM 749 C CA . ILE A 1 94 ? -2.118 -2.365 11.367 1.00 92.81 94 ILE A CA 1
ATOM 750 C C . ILE A 1 94 ? -0.980 -3.267 10.872 1.00 92.81 94 ILE A C 1
ATOM 752 O O . ILE A 1 94 ? -1.241 -4.286 10.234 1.00 92.81 94 ILE A O 1
ATOM 756 N N . LEU A 1 95 ? 0.275 -2.894 11.150 1.00 89.25 95 LEU A N 1
ATOM 757 C CA . LEU A 1 95 ? 1.466 -3.599 10.657 1.00 89.25 95 LEU A CA 1
ATOM 758 C C . LEU A 1 95 ? 1.782 -4.897 11.409 1.00 89.25 95 LEU A C 1
ATOM 760 O O . LEU A 1 95 ? 2.526 -5.723 10.887 1.00 89.25 95 LEU A O 1
ATOM 764 N N . LEU A 1 96 ? 1.274 -5.049 12.631 1.00 91.25 96 LEU A N 1
ATOM 765 C CA . LEU A 1 96 ? 1.508 -6.221 13.480 1.00 91.25 96 LEU A CA 1
ATOM 766 C C . LEU A 1 96 ? 0.350 -7.231 13.450 1.00 91.25 96 LEU A C 1
ATOM 768 O O . LEU A 1 96 ? 0.426 -8.244 14.138 1.00 91.25 96 LEU A O 1
ATOM 772 N N . SER A 1 97 ? -0.718 -6.942 12.703 1.00 84.88 97 SER A N 1
ATOM 773 C CA . SER A 1 97 ? -1.897 -7.805 12.595 1.00 84.88 97 SER A CA 1
ATOM 774 C C . SER A 1 97 ? -1.785 -8.774 11.410 1.00 84.88 97 SER A C 1
ATOM 776 O O . SER A 1 97 ? -1.491 -8.341 10.294 1.00 84.88 97 SER A O 1
ATOM 778 N N . ASP A 1 98 ? -2.086 -10.056 11.650 1.00 76.19 98 ASP A N 1
ATOM 779 C CA . ASP A 1 98 ? -2.080 -11.153 10.660 1.00 76.19 98 ASP A CA 1
ATOM 780 C C . ASP A 1 98 ? -3.460 -11.401 9.992 1.00 76.19 98 ASP A C 1
ATOM 782 O O . ASP A 1 98 ? -4.536 -11.264 10.628 1.00 76.19 98 ASP A O 1
#

pLDDT: mean 83.21, std 17.8, range [29.59, 96.44]

Secondary structure (DSSP, 8-state):
---PPP---EEEE--TTS--EEEEEE-STTSTTSTTTHHHHTTTPEEEEEEE--S-EEEEEETTTEEEEEE-TTT-B--EEEEEEEEGGGHHHHHH--

Radius of gyration: 14.3 Å; Cα contacts (8 Å, |Δi|>4): 173; chains: 1; bounding box: 34×38×34 Å

Nearest PDB structures (foldseek):
  5c5z-assembly1_B  TM=9.393E-01  e=1.421E-07  Escherichia coli
  4iss-assembly1_B  TM=8.863E-01  e=4.914E-04  Kluyveromyces lactis
  4mdr-assembly1_A  TM=2.460E-01  e=1.385E-01  Homo sapiens
  3l81-assembly1_A  TM=2.533E-01  e=1.739E-01  Homo sapiens
  5mrf-assembly1_P  TM=2.731E-01  e=6.670E+00  Saccharomyces cerevisiae